Protein AF-A0A699YYR8-F1 (afdb_monomer_lite)

Organism: Haematococcus lacustris (NCBI:txid44745)

Sequence (114 aa):
HGYEVRDVCVSADNSKFASCGGDKQIKWAAQDDVLVTGGYDQSVKLWDCKSRSTEAMQVMKAFKDSVTCVVVRDHEIVASSVDGSIRRFDIRMGRVYTDDVHHAVTSVAVSHDG

Foldseek 3Di:
DVADWDEKDAFPVNPDIDIDHDFKYWDAAPPNQWIWMFFFVCWIFIDGNVDPDPDTPDIGNPGPGTWQEWDYDHQWIWIFAQCQWIWIQRNVVRDIDIDGRPGGDNYDDDDPVD

InterPro domains:
  IPR001680 WD40 repeat [PF00400] (26-48)
  IPR001680 WD40 repeat [PS50082] (26-57)
  IPR001680 WD40 repeat [SM00320] (13-48)
  IPR001680 WD40 repeat [SM00320] (53-90)
  IPR015943 WD40/YVTN repeat-like-containing domain superfamily [G3DSA:2.130.10.10] (1-114)
  IPR036322 WD40-repeat-containing domain superfamily [SSF50978] (1-113)
  IPR051980 WD repeat domain-containing protein MORG1 [PTHR22842] (29-114)

Structure (mmCIF, N/CA/C/O backbone):
data_AF-A0A699YYR8-F1
#
_entry.id   AF-A0A699YYR8-F1
#
loop_
_atom_site.group_PDB
_atom_site.id
_atom_site.type_symbol
_atom_site.label_atom_id
_atom_site.label_alt_id
_atom_site.label_comp_id
_atom_site.label_asym_id
_atom_site.label_entity_id
_atom_site.label_seq_id
_atom_site.pdbx_PDB_ins_code
_atom_site.Cartn_x
_atom_site.Cartn_y
_atom_site.Cartn_z
_atom_site.occupancy
_atom_site.B_iso_or_equiv
_atom_site.auth_seq_id
_atom_site.auth_comp_id
_atom_site.auth_asym_id
_atom_site.auth_atom_id
_atom_site.pdbx_PDB_model_num
ATOM 1 N N . HIS A 1 1 ? -4.950 18.249 6.391 1.00 57.22 1 HIS A N 1
ATOM 2 C CA . HIS A 1 1 ? -3.639 18.209 5.709 1.00 57.22 1 HIS A CA 1
ATOM 3 C C . HIS A 1 1 ? -3.110 19.625 5.533 1.00 57.22 1 HIS A C 1
ATOM 5 O O . HIS A 1 1 ? -3.923 20.517 5.333 1.00 57.22 1 HIS A O 1
ATOM 11 N N . GLY A 1 2 ? -1.790 19.826 5.635 1.00 75.62 2 GLY A N 1
ATOM 12 C CA . GLY A 1 2 ? -1.098 21.069 5.239 1.00 75.62 2 GLY A CA 1
ATOM 13 C C . GLY A 1 2 ? -0.480 21.007 3.830 1.00 75.62 2 GLY A C 1
ATOM 14 O O . GLY A 1 2 ? 0.204 21.937 3.424 1.00 75.62 2 GLY A O 1
ATOM 15 N N . TYR A 1 3 ? -0.717 19.903 3.113 1.00 79.50 3 TYR A N 1
ATOM 16 C CA . TYR A 1 3 ? -0.252 19.593 1.758 1.00 79.50 3 TYR A CA 1
ATOM 17 C C . TYR A 1 3 ? -1.401 18.959 0.955 1.00 79.50 3 TYR A C 1
ATOM 19 O O . TYR A 1 3 ? -2.475 18.698 1.505 1.00 79.50 3 TYR A O 1
ATOM 27 N N . GLU A 1 4 ? -1.168 18.691 -0.329 1.00 86.06 4 GLU A N 1
ATOM 28 C CA . GLU A 1 4 ? -2.136 18.066 -1.234 1.00 86.06 4 GLU A CA 1
ATOM 29 C C . GLU A 1 4 ? -2.548 16.662 -0.780 1.00 86.06 4 GLU A C 1
ATOM 31 O O . GLU A 1 4 ? -1.715 15.865 -0.343 1.00 86.06 4 GLU A O 1
ATOM 36 N N . VAL A 1 5 ? -3.838 16.359 -0.933 1.00 88.44 5 VAL A N 1
ATOM 37 C CA . VAL A 1 5 ? -4.409 15.026 -0.711 1.00 88.44 5 VAL A CA 1
ATOM 38 C C . VAL A 1 5 ? -4.296 14.234 -2.007 1.00 88.44 5 VAL A C 1
ATOM 40 O O . VAL A 1 5 ? -4.765 14.701 -3.043 1.00 88.44 5 VAL A O 1
ATOM 43 N N . ARG A 1 6 ? -3.675 13.053 -1.957 1.00 86.69 6 ARG A N 1
ATOM 44 C CA . ARG A 1 6 ? -3.443 12.217 -3.148 1.00 86.69 6 ARG A CA 1
ATOM 45 C C . ARG A 1 6 ? -4.287 10.952 -3.190 1.00 86.69 6 ARG A C 1
ATOM 47 O O . ARG A 1 6 ? -4.544 10.458 -4.281 1.00 86.69 6 ARG A O 1
ATOM 54 N N . ASP A 1 7 ? -4.758 10.465 -2.045 1.00 87.88 7 ASP A N 1
ATOM 55 C CA . ASP A 1 7 ? -5.662 9.317 -1.989 1.00 87.88 7 ASP A CA 1
ATOM 56 C C . ASP A 1 7 ? -6.627 9.443 -0.802 1.00 87.88 7 ASP A C 1
ATOM 58 O O . ASP A 1 7 ? -6.310 10.050 0.233 1.00 87.88 7 ASP A O 1
ATOM 62 N N . VAL A 1 8 ? -7.818 8.874 -0.971 1.00 91.19 8 VAL A N 1
ATOM 63 C CA . VAL A 1 8 ? -8.857 8.782 0.057 1.00 91.19 8 VAL A CA 1
ATOM 64 C C . VAL A 1 8 ? -9.456 7.381 0.009 1.00 91.19 8 VAL A C 1
ATOM 66 O O . VAL A 1 8 ? -9.708 6.841 -1.066 1.00 91.19 8 VAL A O 1
ATOM 69 N N . CYS A 1 9 ? -9.731 6.791 1.166 1.00 91.50 9 CYS A N 1
ATOM 70 C CA . CYS A 1 9 ? -10.455 5.530 1.251 1.00 91.50 9 CYS A CA 1
ATOM 71 C C . CYS A 1 9 ? -11.560 5.612 2.303 1.00 91.50 9 CYS A C 1
ATOM 73 O O . CYS A 1 9 ? -11.435 6.297 3.320 1.00 91.50 9 CYS A O 1
ATOM 75 N N . VAL A 1 10 ? -12.649 4.898 2.055 1.00 89.88 10 VAL A N 1
ATOM 76 C CA . VAL A 1 10 ? -13.789 4.773 2.966 1.00 89.88 10 VAL A CA 1
ATOM 77 C C . VAL A 1 10 ? -13.828 3.328 3.456 1.00 89.88 10 VAL A C 1
ATOM 79 O O . VAL A 1 10 ? -13.477 2.423 2.695 1.00 89.88 10 VAL A O 1
ATOM 82 N N . SER A 1 11 ? -14.159 3.125 4.730 1.00 89.44 11 SER A N 1
ATOM 83 C CA . SER A 1 11 ? -14.334 1.793 5.313 1.00 89.44 11 SER A CA 1
ATOM 84 C C . SER A 1 11 ? -15.494 1.060 4.640 1.00 89.44 11 SER A C 1
ATOM 86 O O . SER A 1 11 ? -16.402 1.693 4.097 1.00 89.44 11 SER A O 1
ATOM 88 N N . ALA A 1 12 ? -15.489 -0.273 4.668 1.00 84.81 12 ALA A N 1
ATOM 89 C CA . ALA A 1 12 ? -16.519 -1.062 3.992 1.00 84.81 12 ALA A CA 1
ATOM 90 C C . ALA A 1 12 ? -17.930 -0.803 4.558 1.00 84.81 12 ALA A C 1
ATOM 92 O O . ALA A 1 12 ? -18.918 -0.841 3.824 1.00 84.81 12 ALA A O 1
ATOM 93 N N . ASP A 1 13 ? -18.023 -0.488 5.851 1.00 86.19 13 ASP A N 1
ATOM 94 C CA . ASP A 1 13 ? -19.262 -0.110 6.540 1.00 86.19 13 ASP A CA 1
ATOM 95 C C . ASP A 1 13 ? -19.675 1.371 6.369 1.00 86.19 13 ASP A C 1
ATOM 97 O O . ASP A 1 13 ? -20.684 1.799 6.932 1.00 86.19 13 ASP A O 1
ATOM 101 N N . ASN A 1 14 ? -18.909 2.165 5.609 1.00 86.44 14 ASN A N 1
ATOM 102 C CA . ASN A 1 14 ? -19.071 3.614 5.431 1.00 86.44 14 ASN A CA 1
ATOM 103 C C . ASN A 1 14 ? -19.036 4.454 6.725 1.00 86.44 14 ASN A C 1
ATOM 105 O O . ASN A 1 14 ? -19.430 5.623 6.708 1.00 86.44 14 ASN A O 1
ATOM 109 N N . SER A 1 15 ? -18.569 3.906 7.851 1.00 88.94 15 SER A N 1
ATOM 110 C CA . SER A 1 15 ? -18.519 4.624 9.131 1.00 88.94 15 SER A CA 1
ATOM 111 C C . SER A 1 15 ? -17.273 5.502 9.290 1.00 88.94 15 SER A C 1
ATOM 113 O O . SER A 1 15 ? -17.272 6.436 10.098 1.00 88.94 15 SER A O 1
ATOM 115 N N . LYS A 1 16 ? -16.213 5.236 8.516 1.00 88.25 16 LYS A N 1
ATOM 116 C CA . LYS A 1 16 ? -14.922 5.927 8.592 1.00 88.25 16 LYS A CA 1
ATOM 117 C C . LYS A 1 16 ? -14.399 6.260 7.202 1.00 88.25 16 LYS A C 1
ATOM 119 O O . LYS A 1 16 ? -14.593 5.528 6.237 1.00 88.25 16 LYS A O 1
ATOM 124 N N . PHE A 1 17 ? -13.643 7.346 7.114 1.00 90.12 17 PHE A N 1
ATOM 125 C CA . PHE A 1 17 ? -12.823 7.644 5.948 1.00 90.12 17 PHE A CA 1
ATOM 126 C C . PHE A 1 17 ? -11.413 8.011 6.395 1.00 90.12 17 PHE A C 1
ATOM 128 O O . PHE A 1 17 ? -11.206 8.550 7.483 1.00 90.12 17 PHE A O 1
ATOM 135 N N . ALA A 1 18 ? -10.438 7.723 5.545 1.00 89.56 18 ALA A N 1
ATOM 136 C CA . ALA A 1 18 ? -9.056 8.107 5.736 1.00 89.56 18 ALA A CA 1
ATOM 137 C C . ALA A 1 18 ? -8.542 8.786 4.469 1.00 89.56 18 ALA A C 1
ATOM 139 O O . ALA A 1 18 ? -8.981 8.501 3.358 1.00 89.56 18 ALA A O 1
ATOM 140 N N . SER A 1 19 ? -7.621 9.725 4.643 1.00 89.81 19 SER A N 1
ATOM 141 C CA . SER A 1 19 ? -6.979 10.429 3.536 1.00 89.81 19 SER A CA 1
ATOM 142 C C . SER A 1 19 ? -5.495 10.556 3.817 1.00 89.81 19 SE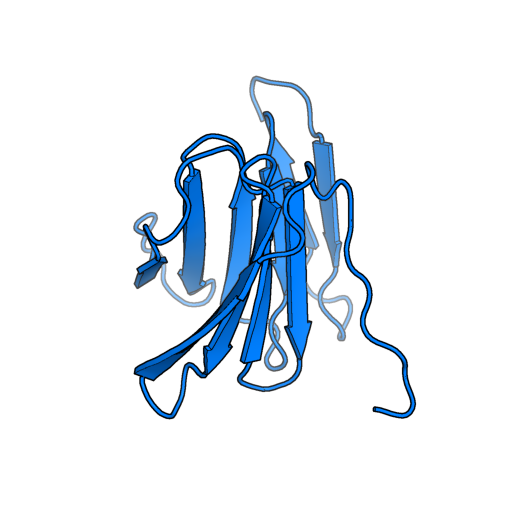R A C 1
ATOM 144 O O . SER A 1 19 ? -5.095 10.798 4.960 1.00 89.81 19 SER A O 1
ATOM 146 N N . CYS A 1 20 ? -4.676 10.419 2.781 1.00 86.38 20 CYS A N 1
ATOM 147 C CA . CYS A 1 20 ? -3.242 10.645 2.874 1.00 86.38 20 CYS A CA 1
ATOM 148 C C . CYS A 1 20 ? -2.797 11.765 1.932 1.00 86.38 20 CYS A C 1
ATOM 150 O O . CYS A 1 20 ? -3.329 11.944 0.834 1.00 86.38 20 CYS A O 1
ATOM 152 N N . GLY A 1 21 ? -1.829 12.548 2.410 1.00 82.56 21 GLY A N 1
ATOM 153 C CA . GLY A 1 21 ? -1.178 13.602 1.641 1.00 82.56 21 GLY A CA 1
ATOM 154 C C . GLY A 1 21 ? 0.257 13.247 1.262 1.00 82.56 21 GLY A C 1
ATOM 155 O O . GLY A 1 21 ? 0.839 12.308 1.816 1.00 82.56 21 GLY A O 1
ATOM 156 N N . GLY A 1 22 ? 0.818 14.013 0.325 1.00 77.50 22 GLY A N 1
ATOM 157 C CA . GLY A 1 22 ? 2.089 13.674 -0.326 1.00 77.50 22 GLY A CA 1
ATOM 158 C C . GLY A 1 22 ? 1.955 12.420 -1.193 1.00 77.50 22 GLY A C 1
ATOM 159 O O . GLY A 1 22 ? 0.856 12.071 -1.610 1.00 77.50 22 GLY A O 1
ATOM 160 N N . ASP A 1 23 ? 3.048 11.706 -1.437 1.00 68.38 23 ASP A N 1
ATOM 161 C CA . ASP A 1 23 ? 3.062 10.614 -2.416 1.00 68.38 23 ASP A CA 1
ATOM 162 C C . ASP A 1 23 ? 2.724 9.250 -1.801 1.00 68.38 23 ASP A C 1
ATOM 164 O O . ASP A 1 23 ? 3.545 8.326 -1.772 1.00 68.38 23 ASP A O 1
ATOM 168 N N . LYS A 1 24 ? 1.525 9.149 -1.224 1.00 78.50 24 LYS A N 1
ATOM 169 C CA . LYS A 1 24 ? 1.062 7.941 -0.536 1.00 78.50 24 LYS A CA 1
ATOM 170 C C . LYS A 1 24 ? -0.265 7.450 -1.099 1.00 78.50 24 LYS A C 1
ATOM 172 O O . LYS A 1 24 ? -1.133 8.257 -1.421 1.00 78.50 24 LYS A O 1
ATOM 177 N N . GLN A 1 25 ? -0.421 6.129 -1.150 1.00 87.12 25 GLN A N 1
ATOM 178 C CA . GLN A 1 25 ? -1.717 5.459 -1.250 1.00 87.12 25 GLN A CA 1
ATOM 179 C C . GLN A 1 25 ? -2.179 4.967 0.120 1.00 87.12 25 GLN A C 1
ATOM 181 O O . GLN A 1 25 ? -1.357 4.688 1.001 1.00 87.12 25 GLN A O 1
ATOM 186 N N . ILE A 1 26 ? -3.496 4.820 0.274 1.00 91.31 26 ILE A N 1
ATOM 187 C CA . ILE A 1 26 ? -4.139 4.361 1.504 1.00 91.31 26 ILE A CA 1
ATOM 188 C C . ILE A 1 26 ? -5.261 3.358 1.217 1.00 91.31 26 ILE A C 1
ATOM 190 O O . ILE A 1 26 ? -6.055 3.536 0.292 1.00 91.31 26 ILE A O 1
ATOM 194 N N . LYS A 1 27 ? -5.333 2.279 2.005 1.00 92.06 27 LYS A N 1
ATOM 195 C CA . LYS A 1 27 ? -6.384 1.251 1.921 1.00 92.06 27 LYS A CA 1
ATOM 196 C C . LYS A 1 27 ? -6.769 0.743 3.309 1.00 92.06 27 LYS A C 1
ATOM 198 O O . LYS A 1 27 ? -5.922 0.662 4.197 1.00 92.06 27 LYS A O 1
ATOM 203 N N . TRP A 1 28 ? -8.040 0.391 3.482 1.00 89.12 28 TRP A N 1
ATOM 204 C CA . TRP A 1 28 ? -8.528 -0.312 4.671 1.00 89.12 28 TRP A CA 1
ATOM 205 C C . TRP A 1 28 ? -8.275 -1.817 4.539 1.00 89.12 28 TRP A C 1
ATOM 207 O O . TRP A 1 28 ? -8.416 -2.378 3.454 1.00 89.12 28 TRP A O 1
ATOM 217 N N . ALA A 1 29 ? -7.892 -2.466 5.639 1.00 86.31 29 ALA A N 1
ATOM 218 C CA . ALA A 1 29 ? -7.879 -3.924 5.741 1.00 86.31 29 ALA A CA 1
ATOM 219 C C . ALA A 1 29 ? -9.260 -4.468 6.152 1.00 86.31 29 ALA A C 1
ATOM 221 O O . ALA A 1 29 ? -10.085 -3.715 6.664 1.00 86.31 29 ALA A O 1
ATOM 222 N N . ALA A 1 30 ? -9.483 -5.780 5.990 1.00 67.50 30 ALA A N 1
ATOM 223 C CA . ALA A 1 30 ? -10.782 -6.472 6.103 1.00 67.50 30 ALA A CA 1
ATOM 224 C C . ALA A 1 30 ? -11.461 -6.477 7.503 1.00 67.50 30 ALA A C 1
ATOM 226 O O . ALA A 1 30 ? -12.309 -7.318 7.786 1.00 67.50 30 ALA A O 1
ATOM 227 N N . GLN A 1 31 ? -11.108 -5.548 8.393 1.00 67.88 31 GLN A N 1
ATOM 228 C CA . GLN A 1 31 ? -11.787 -5.289 9.669 1.00 67.88 31 GLN A CA 1
ATOM 229 C C . GLN A 1 31 ? -11.997 -3.786 9.946 1.00 67.88 31 GLN A C 1
ATOM 231 O O . GLN A 1 31 ? -12.319 -3.434 11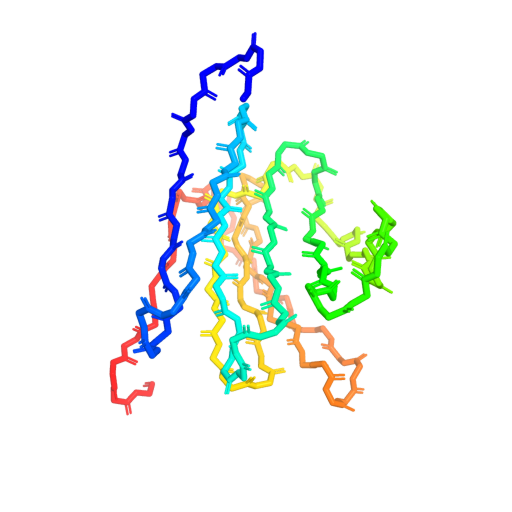.073 1.00 67.88 31 GLN A O 1
ATOM 236 N N . ASP A 1 32 ? -11.780 -2.892 8.968 1.00 70.81 32 ASP A N 1
ATOM 237 C CA . ASP A 1 32 ? -12.033 -1.433 9.060 1.00 70.81 32 ASP A CA 1
ATOM 238 C C . ASP A 1 32 ? -11.399 -0.711 10.277 1.00 70.81 32 ASP A C 1
ATOM 240 O O . ASP A 1 32 ? -11.775 0.398 10.675 1.00 70.81 32 ASP A O 1
ATOM 244 N N . ASP A 1 33 ? -10.391 -1.342 10.876 1.00 86.00 33 ASP A N 1
ATOM 245 C CA . ASP A 1 33 ? -9.650 -0.840 12.033 1.00 86.00 33 ASP A CA 1
ATOM 246 C C . ASP A 1 33 ? -8.154 -0.731 11.766 1.00 86.00 33 ASP A C 1
ATOM 248 O O . ASP A 1 33 ? -7.437 -0.108 12.544 1.00 86.00 33 ASP A O 1
ATOM 252 N N . VAL A 1 34 ? -7.685 -1.310 10.660 1.00 90.00 34 VAL A N 1
ATOM 253 C CA . VAL A 1 34 ? -6.293 -1.219 10.234 1.00 90.00 34 VAL A CA 1
ATOM 254 C C . VAL A 1 34 ? -6.230 -0.511 8.892 1.00 90.00 34 VAL A C 1
ATOM 256 O O . VAL A 1 34 ? -6.853 -0.940 7.918 1.00 90.00 34 VAL A O 1
ATOM 259 N N . LEU A 1 35 ? -5.441 0.557 8.845 1.00 92.12 35 LEU A N 1
ATOM 260 C CA . LEU A 1 35 ? -5.076 1.236 7.611 1.00 92.12 35 LEU A CA 1
ATOM 261 C C . LEU A 1 35 ? -3.729 0.732 7.127 1.00 92.12 35 LEU A C 1
ATOM 263 O O . LEU A 1 35 ? -2.794 0.566 7.909 1.00 92.12 35 LEU A O 1
ATOM 267 N N . VAL A 1 36 ? -3.615 0.556 5.820 1.00 94.06 36 VAL A N 1
ATOM 268 C CA . VAL A 1 36 ? -2.361 0.253 5.146 1.00 94.06 36 VAL A CA 1
ATOM 269 C C . VAL A 1 36 ? -2.007 1.425 4.249 1.00 94.06 36 VAL A C 1
ATOM 271 O O . VAL A 1 36 ? -2.834 1.895 3.469 1.00 94.06 36 VAL A O 1
ATOM 274 N N . THR A 1 37 ? -0.770 1.900 4.358 1.00 94.00 37 THR A N 1
ATOM 275 C CA . THR A 1 37 ? -0.240 2.961 3.496 1.00 94.00 37 THR A CA 1
ATOM 276 C C . THR A 1 37 ? 1.051 2.520 2.834 1.00 94.00 37 THR A C 1
ATOM 278 O O . THR A 1 37 ? 1.881 1.907 3.502 1.00 94.00 37 THR A O 1
ATOM 281 N N . GLY A 1 38 ? 1.267 2.914 1.585 1.00 94.06 38 GLY A N 1
ATOM 282 C CA . GLY A 1 38 ? 2.553 2.792 0.892 1.00 94.06 38 GLY A CA 1
ATOM 283 C C . GLY A 1 38 ? 2.901 4.095 0.184 1.00 94.06 38 GLY A C 1
ATOM 284 O O . GLY A 1 38 ? 1.995 4.850 -0.169 1.00 94.06 38 GLY A O 1
ATOM 285 N N . GLY A 1 39 ? 4.191 4.384 0.019 1.00 92.12 39 GLY A N 1
ATOM 286 C CA . GLY A 1 39 ? 4.630 5.552 -0.742 1.00 92.12 39 GLY A CA 1
ATOM 287 C C . GLY A 1 39 ? 6.145 5.674 -0.901 1.00 92.12 39 GLY A C 1
ATOM 288 O O . GLY A 1 39 ? 6.884 4.692 -0.822 1.00 92.12 39 GLY A O 1
ATOM 289 N N . TYR A 1 40 ? 6.606 6.916 -1.071 1.00 92.69 40 TYR A N 1
ATOM 290 C CA . TYR A 1 40 ? 8.003 7.266 -1.385 1.00 92.69 40 TYR A CA 1
ATOM 291 C C . TYR A 1 40 ? 9.027 6.938 -0.295 1.00 92.69 40 TYR A C 1
ATOM 293 O O . TYR A 1 40 ? 10.222 6.889 -0.571 1.00 92.69 40 TYR A O 1
ATOM 301 N N . ASP A 1 41 ? 8.588 6.672 0.938 1.00 92.31 41 ASP A N 1
ATOM 302 C CA . ASP A 1 41 ? 9.480 6.223 2.015 1.00 92.31 41 ASP A CA 1
ATOM 303 C C . ASP A 1 41 ? 9.887 4.740 1.888 1.00 92.31 41 ASP A C 1
ATOM 305 O O . ASP A 1 41 ? 10.442 4.174 2.832 1.00 92.31 41 ASP A O 1
ATOM 309 N N . GLN A 1 42 ? 9.625 4.131 0.719 1.00 94.88 42 GLN A N 1
ATOM 310 C CA . GLN A 1 42 ? 10.019 2.768 0.329 1.00 94.88 42 GLN A CA 1
ATOM 311 C C . GLN A 1 42 ? 9.452 1.702 1.274 1.00 94.88 42 GLN A C 1
ATOM 313 O O . GLN A 1 42 ? 9.983 0.597 1.424 1.00 94.88 42 GLN A O 1
ATOM 318 N N . SER A 1 43 ? 8.371 2.050 1.970 1.00 93.44 43 SER A N 1
ATOM 319 C CA . SER A 1 43 ? 7.815 1.228 3.025 1.00 93.44 43 SER A CA 1
ATOM 320 C C . SER A 1 43 ? 6.310 1.114 2.913 1.00 93.44 43 SER A C 1
ATOM 322 O O . SER A 1 43 ? 5.614 2.031 2.476 1.00 93.44 43 SER A O 1
ATOM 324 N N . VAL A 1 44 ? 5.814 -0.033 3.360 1.00 94.94 44 VAL A N 1
ATOM 325 C CA . VAL A 1 44 ? 4.394 -0.232 3.620 1.00 94.94 44 VAL A CA 1
ATOM 326 C C . VAL A 1 44 ? 4.193 -0.214 5.127 1.00 94.94 44 VAL A C 1
ATOM 328 O O . VAL A 1 44 ? 4.907 -0.896 5.865 1.00 94.94 44 VAL A O 1
ATOM 331 N N . LYS A 1 45 ? 3.246 0.591 5.597 1.00 93.12 45 LYS A N 1
ATOM 332 C CA . LYS A 1 45 ? 2.971 0.795 7.022 1.00 93.12 45 LYS A CA 1
ATOM 333 C C . LYS A 1 45 ? 1.549 0.391 7.349 1.00 93.12 45 LYS A C 1
ATOM 335 O O . LYS A 1 45 ? 0.640 0.705 6.582 1.00 93.12 45 LYS A O 1
ATOM 340 N N . LEU A 1 46 ? 1.385 -0.274 8.485 1.00 92.88 46 LEU A N 1
ATOM 341 C CA . LEU A 1 46 ? 0.092 -0.615 9.061 1.00 92.88 46 LEU A CA 1
ATOM 342 C C . LEU A 1 46 ? -0.162 0.285 10.264 1.00 92.88 46 LEU A C 1
ATOM 344 O O . LEU A 1 46 ? 0.717 0.468 11.110 1.00 92.88 46 LEU A O 1
ATOM 348 N N . TRP A 1 47 ? -1.377 0.803 10.354 1.00 91.94 47 TRP A N 1
ATOM 349 C CA . TRP A 1 47 ? -1.808 1.719 11.399 1.00 91.94 47 TRP A CA 1
ATOM 350 C C . TRP A 1 47 ? -3.044 1.148 12.071 1.00 91.94 47 TRP A C 1
ATOM 352 O O . TRP A 1 47 ? -4.019 0.844 11.389 1.00 91.94 47 TRP A O 1
ATOM 362 N N . ASP A 1 48 ? -3.004 1.016 13.391 1.00 90.62 48 ASP A N 1
ATOM 363 C CA . ASP A 1 48 ? -4.178 0.660 14.182 1.00 90.62 48 ASP A CA 1
ATOM 364 C C . ASP A 1 48 ? -4.991 1.928 14.474 1.00 90.62 48 ASP A C 1
ATOM 366 O O . ASP A 1 48 ? -4.542 2.811 15.203 1.00 90.62 48 ASP A O 1
ATOM 370 N N . CYS A 1 49 ? -6.190 2.016 13.903 1.00 87.50 49 CYS A N 1
ATOM 371 C CA . CYS A 1 49 ? -7.098 3.150 14.057 1.00 87.50 49 CYS A CA 1
ATOM 372 C C . CYS A 1 49 ? -7.953 3.089 15.326 1.00 87.50 49 CYS A C 1
ATOM 374 O O . CYS A 1 49 ? -8.639 4.063 15.639 1.00 87.50 49 CYS A O 1
ATOM 376 N N . LYS A 1 50 ? -7.949 1.966 16.052 1.00 87.00 50 LYS A N 1
ATOM 377 C CA . LYS A 1 50 ? -8.533 1.884 17.399 1.00 87.00 50 LYS A CA 1
ATOM 378 C C . LYS A 1 50 ? -7.572 2.433 18.444 1.00 87.00 50 LYS A C 1
ATOM 380 O O . LYS A 1 50 ? -8.007 2.956 19.473 1.00 87.00 50 LYS A O 1
ATOM 385 N N . SER A 1 51 ? -6.273 2.330 18.181 1.00 85.12 51 SER A N 1
ATOM 386 C CA . SER A 1 51 ? -5.250 2.926 19.023 1.00 85.12 51 SER A CA 1
ATOM 387 C C . SER A 1 51 ? -5.246 4.449 18.892 1.00 85.12 51 SER A C 1
ATOM 389 O O . SER A 1 51 ? -5.457 5.015 17.825 1.00 85.12 51 SER A O 1
ATOM 391 N N . ARG A 1 52 ? -4.955 5.138 20.000 1.00 81.62 52 ARG A N 1
ATOM 392 C CA . ARG A 1 52 ? -4.648 6.581 19.985 1.00 81.62 52 ARG A CA 1
ATOM 393 C C . ARG A 1 52 ? -3.194 6.863 19.595 1.00 81.62 52 ARG A C 1
ATOM 395 O O . ARG A 1 52 ? -2.776 8.018 19.613 1.00 81.62 52 ARG A O 1
ATOM 402 N N . SER A 1 53 ? -2.419 5.819 19.305 1.00 87.88 53 SER A N 1
ATOM 403 C CA . SER A 1 53 ? -1.032 5.941 18.878 1.00 87.88 53 SER A CA 1
ATOM 404 C C . SER A 1 53 ? -0.945 6.533 17.477 1.00 87.88 53 SER A C 1
ATOM 406 O O . SER A 1 53 ? -1.668 6.133 16.569 1.00 87.88 53 SER A O 1
ATOM 408 N N . THR A 1 54 ? -0.007 7.453 17.292 1.00 85.31 54 THR A N 1
ATOM 409 C CA . THR A 1 54 ? 0.387 7.964 15.975 1.00 85.31 54 THR A CA 1
ATOM 410 C C . THR A 1 54 ? 1.532 7.167 15.361 1.00 85.31 54 THR A C 1
ATOM 412 O O . THR A 1 54 ? 1.986 7.501 14.273 1.00 85.31 54 THR A O 1
ATOM 415 N N . GLU A 1 55 ? 2.029 6.146 16.058 1.00 90.06 55 GLU A N 1
ATOM 416 C CA . GLU A 1 55 ? 3.080 5.267 15.559 1.00 90.06 55 GLU A CA 1
ATOM 417 C C . GLU A 1 55 ? 2.484 4.151 14.705 1.00 90.06 55 GLU A C 1
ATOM 419 O O . GLU A 1 55 ? 1.449 3.568 15.039 1.00 90.06 55 GLU A O 1
ATOM 424 N N . ALA A 1 56 ? 3.168 3.824 13.610 1.00 90.81 56 ALA A N 1
ATOM 425 C CA . ALA A 1 56 ? 2.805 2.673 12.800 1.00 90.81 56 ALA A CA 1
ATOM 426 C C . ALA A 1 56 ? 2.989 1.393 13.627 1.00 90.81 56 ALA A C 1
ATOM 428 O O . ALA A 1 56 ? 4.064 1.146 14.172 1.00 90.81 56 ALA A O 1
ATOM 429 N N . MET A 1 57 ? 1.952 0.557 13.676 1.00 91.06 57 MET A N 1
ATOM 430 C CA . MET A 1 57 ? 1.991 -0.737 14.362 1.00 91.06 57 MET A CA 1
ATOM 431 C C . MET A 1 57 ? 3.018 -1.671 13.712 1.00 91.06 57 MET A C 1
ATOM 433 O O . MET A 1 57 ? 3.677 -2.454 14.393 1.00 91.06 57 MET A O 1
ATOM 437 N N . GLN A 1 58 ? 3.167 -1.576 12.389 1.00 90.44 58 GLN A N 1
ATOM 438 C CA . GLN A 1 58 ? 4.148 -2.342 11.633 1.00 90.44 58 GLN A CA 1
ATOM 439 C C . GLN A 1 58 ? 4.685 -1.521 10.460 1.00 90.44 58 GLN A C 1
ATOM 441 O O . GLN A 1 58 ? 3.932 -0.826 9.779 1.00 90.44 58 GLN A O 1
ATOM 446 N N . VAL A 1 59 ? 5.993 -1.626 10.207 1.00 93.19 59 VAL A N 1
ATOM 447 C CA . VAL A 1 59 ? 6.679 -0.961 9.090 1.00 93.19 59 VAL A CA 1
ATOM 448 C C . VAL A 1 59 ? 7.462 -2.000 8.294 1.00 93.19 59 VAL A C 1
ATOM 450 O O . VAL A 1 59 ? 8.401 -2.611 8.798 1.00 93.19 59 VAL A O 1
ATOM 453 N N . MET A 1 60 ? 7.090 -2.182 7.032 1.00 93.50 60 MET A N 1
ATOM 454 C CA . MET A 1 60 ? 7.669 -3.162 6.118 1.00 93.50 60 MET A CA 1
ATOM 455 C C . MET A 1 60 ? 8.595 -2.444 5.133 1.00 93.50 60 MET A C 1
ATOM 457 O O . MET A 1 60 ? 8.147 -1.903 4.123 1.00 93.50 60 MET A O 1
ATOM 461 N N . LYS A 1 61 ? 9.896 -2.414 5.446 1.00 93.19 61 LYS A N 1
ATOM 462 C CA . LYS A 1 61 ? 10.952 -1.776 4.633 1.00 93.19 61 LYS A CA 1
ATOM 463 C C . LYS A 1 61 ? 11.609 -2.781 3.694 1.00 93.19 61 LYS A C 1
ATOM 465 O O . LYS A 1 61 ? 12.773 -3.136 3.856 1.00 93.19 61 LYS A O 1
ATOM 470 N N . ALA A 1 62 ? 10.813 -3.318 2.781 1.00 89.62 62 ALA A N 1
ATOM 471 C CA . ALA A 1 62 ? 11.267 -4.367 1.878 1.00 89.62 62 ALA A CA 1
ATOM 472 C C . ALA A 1 62 ? 11.699 -3.814 0.508 1.00 89.62 62 ALA A C 1
ATOM 474 O O . ALA A 1 62 ? 12.550 -4.415 -0.144 1.00 89.62 62 ALA A O 1
ATOM 475 N N . PHE A 1 63 ? 11.130 -2.686 0.083 1.00 95.00 63 PHE A N 1
ATOM 476 C CA . PHE A 1 63 ? 11.326 -2.100 -1.243 1.00 95.00 63 PHE A CA 1
ATOM 477 C C . PHE A 1 63 ? 12.615 -1.279 -1.326 1.00 95.00 63 PHE A C 1
ATOM 479 O O . PHE A 1 63 ? 13.118 -0.789 -0.317 1.00 95.00 63 PHE A O 1
ATOM 486 N N . LYS A 1 64 ? 13.159 -1.165 -2.540 1.00 95.69 64 LYS A N 1
ATOM 487 C CA . LYS A 1 64 ? 14.370 -0.392 -2.858 1.00 95.69 64 LYS A CA 1
ATOM 488 C C . LYS A 1 64 ? 14.055 0.961 -3.501 1.00 95.69 64 LYS A C 1
ATOM 490 O O . LYS A 1 64 ? 14.965 1.761 -3.697 1.00 95.69 64 LYS A O 1
ATOM 495 N N . ASP A 1 65 ? 12.789 1.197 -3.827 1.00 95.62 65 ASP A N 1
ATOM 496 C CA . ASP A 1 65 ? 12.278 2.437 -4.403 1.00 95.62 65 ASP A CA 1
ATOM 497 C C . ASP A 1 65 ? 10.811 2.652 -3.969 1.00 95.62 65 ASP A C 1
ATOM 499 O O . ASP A 1 65 ? 10.279 1.902 -3.143 1.00 95.62 65 ASP A O 1
ATOM 503 N N . SER A 1 66 ? 10.184 3.718 -4.462 1.00 94.88 66 SER A N 1
ATOM 504 C CA . SER A 1 66 ? 8.844 4.161 -4.090 1.00 94.88 66 SER A CA 1
ATOM 505 C C . SER A 1 66 ? 7.789 3.078 -4.303 1.00 94.88 66 SER A C 1
ATOM 507 O O . SER A 1 66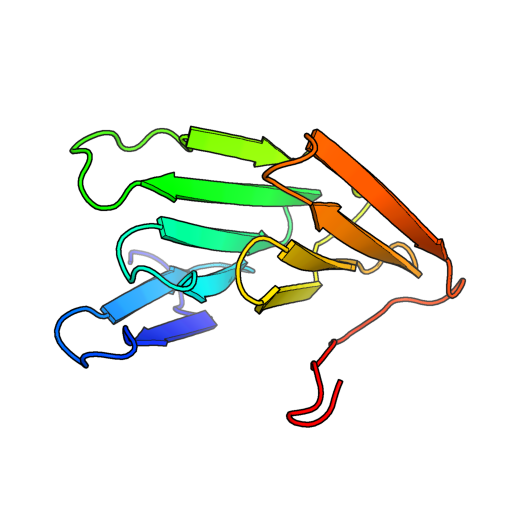 ? 7.685 2.492 -5.383 1.00 94.88 66 SER A O 1
ATOM 509 N N . VAL A 1 67 ? 6.965 2.859 -3.275 1.00 96.12 67 VAL A N 1
ATOM 510 C CA . VAL A 1 67 ? 5.792 1.987 -3.363 1.00 96.12 67 VAL A CA 1
ATOM 511 C C . VAL A 1 67 ? 4.703 2.723 -4.134 1.00 96.12 67 VAL A C 1
ATOM 513 O 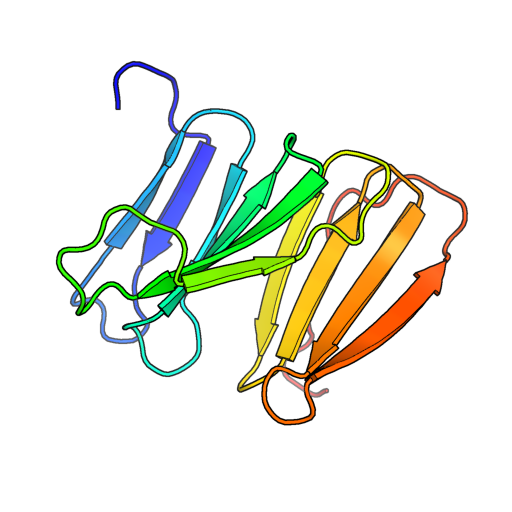O . VAL A 1 67 ? 4.187 3.743 -3.679 1.00 96.12 67 VAL A O 1
ATOM 516 N N . THR A 1 68 ? 4.351 2.197 -5.299 1.00 94.06 68 THR A N 1
ATOM 517 C CA . THR A 1 68 ? 3.427 2.830 -6.247 1.00 94.06 68 THR A CA 1
ATOM 518 C C . THR A 1 68 ? 1.975 2.478 -5.982 1.00 94.06 68 THR A C 1
ATOM 520 O O . THR A 1 68 ? 1.085 3.295 -6.213 1.00 94.06 68 THR A O 1
ATOM 523 N N . CYS A 1 69 ? 1.721 1.271 -5.481 1.00 93.81 69 CYS A N 1
ATOM 524 C CA . CYS A 1 69 ? 0.378 0.810 -5.189 1.00 93.81 69 CYS A CA 1
ATOM 525 C C . CYS A 1 69 ? 0.374 -0.192 -4.040 1.00 93.81 69 CYS A C 1
ATOM 527 O O . CYS A 1 69 ? 1.326 -0.954 -3.855 1.00 93.81 69 CYS A O 1
ATOM 529 N N . VAL A 1 70 ? -0.712 -0.176 -3.268 1.00 94.94 70 VAL A N 1
ATOM 530 C CA . VAL A 1 70 ? -0.982 -1.150 -2.214 1.00 94.94 70 VAL A CA 1
ATOM 531 C C . VAL A 1 70 ? -2.407 -1.666 -2.359 1.00 94.94 70 VAL A C 1
ATOM 533 O O . VAL A 1 70 ? -3.348 -0.888 -2.511 1.00 94.94 70 VAL A O 1
ATOM 536 N N . VAL A 1 71 ? -2.563 -2.980 -2.256 1.00 93.38 71 VAL A N 1
ATOM 537 C CA . VAL A 1 71 ? -3.843 -3.684 -2.225 1.00 93.38 71 VAL A CA 1
ATOM 538 C C . VAL A 1 71 ? -3.871 -4.578 -0.995 1.00 93.38 71 VAL A C 1
ATOM 540 O O . VAL A 1 71 ? -2.870 -5.201 -0.641 1.00 93.38 71 VAL A O 1
ATOM 543 N N . VAL A 1 72 ? -5.021 -4.638 -0.332 1.00 91.81 72 VAL A N 1
ATOM 544 C CA . VAL A 1 72 ? -5.232 -5.492 0.837 1.00 91.81 72 VAL A CA 1
ATOM 545 C C . VAL A 1 72 ? -6.288 -6.534 0.494 1.00 91.81 72 VAL A C 1
ATOM 547 O O . VAL A 1 72 ? -7.339 -6.188 -0.041 1.00 91.81 72 VAL A O 1
ATOM 550 N N . ARG A 1 73 ? -6.006 -7.800 0.806 1.00 87.94 73 ARG A N 1
ATOM 551 C CA . ARG A 1 73 ? -6.932 -8.927 0.657 1.00 87.94 73 ARG A CA 1
ATOM 552 C C . ARG A 1 73 ? -6.847 -9.798 1.898 1.00 87.94 73 ARG A C 1
ATOM 554 O O . ARG A 1 73 ? -5.831 -10.447 2.112 1.00 87.94 73 ARG A O 1
ATOM 561 N N . ASP A 1 74 ? -7.907 -9.826 2.698 1.00 86.25 74 ASP A N 1
ATOM 562 C CA . ASP A 1 74 ? -7.993 -10.588 3.949 1.00 86.25 74 ASP A CA 1
ATOM 563 C C . ASP A 1 74 ? -6.813 -10.336 4.905 1.00 86.25 74 ASP A C 1
ATOM 565 O O . ASP A 1 74 ? -6.819 -9.392 5.697 1.00 86.25 74 ASP A O 1
ATOM 569 N N . HIS A 1 75 ? -5.793 -11.193 4.835 1.00 86.81 75 HIS A N 1
ATOM 570 C CA . HIS A 1 75 ? -4.593 -11.185 5.674 1.00 86.81 75 HIS A CA 1
ATOM 571 C C . HIS A 1 75 ? -3.314 -10.960 4.864 1.00 86.81 75 HIS A C 1
ATOM 573 O O . HIS A 1 75 ? -2.203 -11.118 5.368 1.00 86.81 75 HIS A O 1
ATOM 579 N N . GLU A 1 76 ? -3.470 -10.611 3.597 1.00 91.19 76 GLU A N 1
ATOM 580 C CA . GLU A 1 76 ? -2.383 -10.377 2.676 1.00 91.19 76 GLU A CA 1
ATOM 581 C C . GLU A 1 76 ? -2.371 -8.922 2.241 1.00 91.19 76 GLU A C 1
ATOM 583 O O . GLU A 1 76 ? -3.403 -8.308 1.959 1.00 91.19 76 GLU A O 1
ATOM 588 N N . ILE A 1 77 ? -1.167 -8.375 2.165 1.00 94.06 77 ILE A N 1
ATOM 589 C CA . ILE A 1 77 ? -0.925 -7.061 1.592 1.00 94.06 77 ILE A CA 1
ATOM 590 C C . ILE A 1 77 ? -0.070 -7.277 0.358 1.00 94.06 77 ILE A C 1
ATOM 592 O O . ILE A 1 77 ? 1.020 -7.836 0.452 1.00 94.06 77 ILE A O 1
ATOM 596 N N . VAL A 1 78 ? -0.556 -6.839 -0.793 1.00 95.50 78 VAL A N 1
ATOM 597 C CA . VAL A 1 78 ? 0.209 -6.817 -2.036 1.00 95.50 78 VAL A CA 1
ATOM 598 C C . VAL A 1 78 ? 0.630 -5.382 -2.286 1.00 95.50 78 VAL A C 1
ATOM 600 O O . VAL A 1 78 ? -0.197 -4.475 -2.245 1.00 95.50 78 VAL A O 1
ATOM 603 N N . ALA A 1 79 ? 1.913 -5.161 -2.525 1.00 95.94 79 ALA A N 1
ATOM 604 C CA . ALA A 1 79 ? 2.435 -3.842 -2.830 1.00 95.94 79 ALA A CA 1
ATOM 605 C C . ALA A 1 79 ? 3.427 -3.907 -3.987 1.00 95.94 79 ALA A C 1
ATOM 607 O O . ALA A 1 79 ? 4.230 -4.836 -4.082 1.00 95.94 79 ALA A O 1
ATOM 608 N N . SER A 1 80 ? 3.351 -2.914 -4.864 1.00 96.19 80 SER A N 1
ATOM 609 C CA . SER A 1 80 ? 4.209 -2.776 -6.036 1.00 96.19 80 SER A CA 1
ATOM 610 C C . SER A 1 80 ? 5.119 -1.566 -5.910 1.00 96.19 80 SER A C 1
ATOM 612 O O . SER A 1 80 ? 4.794 -0.616 -5.197 1.00 96.19 80 SER A O 1
ATOM 614 N N . SER A 1 81 ? 6.245 -1.583 -6.615 1.00 96.50 81 SER A N 1
ATOM 615 C CA . SER A 1 81 ? 7.254 -0.531 -6.520 1.00 96.50 81 SER A CA 1
ATOM 616 C C . SER A 1 81 ? 7.847 -0.146 -7.873 1.00 96.50 81 SER A C 1
ATOM 618 O O . SER A 1 81 ? 7.833 -0.915 -8.840 1.00 96.50 81 SER A O 1
ATOM 620 N N . VAL A 1 82 ? 8.402 1.066 -7.922 1.00 96.31 82 VAL A N 1
ATOM 621 C CA . VAL A 1 82 ? 9.214 1.561 -9.044 1.00 96.31 82 VAL A CA 1
ATOM 622 C C . VAL A 1 82 ? 10.459 0.693 -9.261 1.00 96.31 82 VAL A C 1
ATOM 624 O O . VAL A 1 82 ? 10.940 0.595 -10.386 1.00 96.31 82 VAL A O 1
ATOM 627 N N . ASP A 1 83 ? 10.930 -0.014 -8.227 1.00 96.00 83 ASP A N 1
ATOM 628 C CA . ASP A 1 83 ? 12.077 -0.931 -8.323 1.00 96.00 83 ASP A CA 1
ATOM 629 C C . ASP A 1 83 ? 11.815 -2.188 -9.171 1.00 96.00 83 ASP A C 1
ATOM 631 O O . ASP A 1 83 ? 12.730 -2.979 -9.386 1.00 96.00 83 ASP A O 1
ATOM 635 N N . GLY A 1 84 ? 10.581 -2.374 -9.647 1.00 96.00 84 GLY A N 1
ATOM 636 C CA . GLY A 1 84 ? 10.170 -3.526 -10.439 1.00 96.00 84 GLY A CA 1
ATOM 637 C C . GLY A 1 84 ? 9.793 -4.755 -9.623 1.00 96.00 84 GLY A C 1
ATOM 638 O O . GLY A 1 84 ? 9.522 -5.802 -10.202 1.00 96.00 84 GLY A O 1
ATOM 639 N N . SER A 1 85 ? 9.720 -4.640 -8.296 1.00 96.50 85 SER A N 1
ATOM 640 C CA . SER A 1 85 ? 9.241 -5.705 -7.425 1.00 96.50 85 SER A CA 1
ATOM 641 C C . SER A 1 85 ? 7.760 -5.560 -7.082 1.00 96.50 85 SER A C 1
ATOM 643 O O . SER A 1 85 ? 7.240 -4.474 -6.801 1.00 96.50 85 SER A O 1
ATOM 645 N N . ILE A 1 86 ? 7.087 -6.704 -7.056 1.00 96.75 86 ILE A N 1
ATOM 646 C CA . ILE A 1 86 ? 5.782 -6.903 -6.441 1.00 96.75 86 ILE A CA 1
ATOM 647 C C . ILE A 1 86 ? 6.018 -7.775 -5.216 1.00 96.75 86 ILE A C 1
ATOM 649 O O . ILE A 1 86 ? 6.648 -8.830 -5.291 1.00 96.75 86 ILE A O 1
ATOM 653 N N . ARG A 1 87 ? 5.545 -7.329 -4.056 1.00 96.06 87 ARG A N 1
ATOM 654 C CA . ARG A 1 87 ? 5.705 -8.066 -2.804 1.00 96.06 87 ARG A CA 1
ATOM 655 C C . ARG A 1 87 ? 4.361 -8.357 -2.190 1.00 96.06 87 ARG A C 1
ATOM 657 O O . ARG A 1 87 ? 3.536 -7.459 -2.039 1.00 96.06 87 ARG A O 1
ATOM 664 N N . ARG A 1 88 ? 4.184 -9.610 -1.790 1.00 95.31 88 ARG A N 1
ATOM 665 C CA . ARG A 1 88 ? 3.033 -10.069 -1.019 1.00 95.31 88 ARG A CA 1
ATOM 666 C C . ARG A 1 88 ? 3.480 -10.387 0.398 1.00 95.31 88 ARG A C 1
ATOM 668 O O . ARG A 1 88 ? 4.344 -11.237 0.610 1.00 95.31 88 ARG A O 1
ATOM 675 N N . PHE A 1 89 ? 2.887 -9.691 1.353 1.00 94.00 89 PHE A N 1
ATOM 676 C CA . PHE A 1 89 ? 3.105 -9.861 2.779 1.00 94.00 89 PHE A CA 1
ATOM 677 C C . PHE A 1 89 ? 1.946 -10.669 3.348 1.00 94.00 89 PHE A C 1
ATOM 679 O O . PHE A 1 89 ? 0.818 -10.182 3.371 1.00 94.00 89 PHE A O 1
ATOM 686 N N . ASP A 1 90 ? 2.223 -11.883 3.812 1.00 91.31 90 ASP A N 1
ATOM 687 C CA . ASP A 1 90 ? 1.282 -12.652 4.623 1.00 91.31 90 ASP A CA 1
ATOM 688 C C . ASP A 1 90 ? 1.489 -12.259 6.088 1.00 91.31 90 ASP A C 1
ATOM 690 O O . ASP A 1 90 ? 2.503 -12.610 6.706 1.00 91.31 90 ASP A O 1
ATOM 694 N N . ILE A 1 91 ? 0.539 -11.504 6.645 1.00 86.12 91 ILE A N 1
ATOM 695 C CA . ILE A 1 91 ? 0.656 -10.960 8.005 1.00 86.12 91 ILE A CA 1
ATOM 696 C C . ILE A 1 91 ? 0.502 -12.039 9.082 1.00 86.12 91 ILE A C 1
ATOM 698 O O . ILE A 1 91 ? 1.007 -11.869 10.188 1.00 86.12 91 ILE A O 1
ATOM 702 N N . ARG A 1 92 ? -0.183 -13.149 8.780 1.00 86.19 92 ARG A N 1
ATOM 703 C CA . ARG A 1 92 ? -0.413 -14.241 9.738 1.00 86.19 92 ARG A CA 1
ATOM 704 C C . ARG A 1 92 ? 0.808 -15.134 9.847 1.00 86.19 92 ARG A C 1
ATOM 706 O O . ARG A 1 92 ? 1.174 -15.544 10.943 1.00 86.19 92 ARG A O 1
ATOM 713 N N . MET A 1 93 ? 1.424 -15.441 8.708 1.00 88.81 93 MET A N 1
ATOM 714 C CA . MET A 1 93 ? 2.617 -16.282 8.651 1.00 88.81 93 MET A CA 1
ATOM 715 C C . MET A 1 93 ? 3.912 -15.490 8.852 1.00 88.81 93 MET A C 1
ATOM 717 O O . MET A 1 93 ? 4.968 -16.099 9.026 1.00 88.81 93 MET A O 1
ATOM 721 N N . GLY A 1 94 ? 3.858 -14.155 8.785 1.00 86.69 94 GLY A N 1
ATOM 722 C CA . GLY A 1 94 ? 5.044 -13.299 8.819 1.00 86.69 94 GLY A CA 1
ATOM 723 C C . GLY A 1 94 ? 5.968 -13.542 7.624 1.00 86.69 94 GLY A C 1
ATOM 724 O O . GLY A 1 94 ? 7.187 -13.430 7.748 1.00 86.69 94 GLY A O 1
ATOM 725 N N . ARG A 1 95 ? 5.402 -13.938 6.478 1.00 91.94 95 ARG A N 1
ATOM 726 C CA . ARG A 1 95 ? 6.157 -14.297 5.272 1.00 91.94 95 ARG A CA 1
ATOM 727 C C . ARG A 1 95 ? 6.055 -13.207 4.224 1.00 91.94 95 ARG A C 1
ATOM 729 O O . ARG A 1 95 ? 5.028 -12.548 4.084 1.00 91.94 95 ARG A O 1
ATOM 736 N N . VAL A 1 96 ? 7.133 -13.059 3.464 1.00 94.19 96 VAL A N 1
ATOM 737 C CA . VAL A 1 96 ? 7.201 -12.140 2.332 1.00 94.19 96 VAL A CA 1
ATOM 738 C C . VAL A 1 96 ? 7.531 -12.940 1.087 1.00 94.19 96 VAL A C 1
ATOM 740 O O . VAL A 1 96 ? 8.551 -13.625 1.034 1.00 94.19 96 VAL A O 1
ATOM 743 N N . TYR A 1 97 ? 6.667 -12.825 0.092 1.00 95.06 97 TYR A N 1
ATOM 744 C CA . TYR A 1 97 ? 6.897 -13.306 -1.261 1.00 95.06 97 TYR A CA 1
ATOM 745 C C . TYR A 1 97 ? 7.300 -12.109 -2.114 1.00 95.06 97 TYR A C 1
ATOM 747 O O . TYR A 1 97 ? 6.779 -11.010 -1.922 1.00 95.06 97 TYR A O 1
ATOM 755 N N . THR A 1 98 ? 8.275 -12.290 -2.996 1.00 96.00 98 THR A N 1
ATOM 756 C CA . THR A 1 98 ? 8.768 -11.232 -3.881 1.00 96.00 98 THR A CA 1
ATOM 757 C C . THR A 1 98 ? 8.827 -11.777 -5.292 1.00 96.00 98 THR A C 1
ATOM 759 O O . THR A 1 98 ? 9.515 -12.767 -5.530 1.00 96.00 98 THR A O 1
ATOM 762 N N . ASP A 1 99 ? 8.136 -11.091 -6.189 1.00 95.94 99 ASP A N 1
ATOM 763 C CA . ASP A 1 99 ? 8.165 -11.313 -7.623 1.00 95.94 99 ASP A CA 1
ATOM 764 C C . ASP A 1 99 ? 8.833 -10.097 -8.268 1.00 95.94 99 ASP A C 1
ATOM 766 O O . ASP A 1 99 ? 8.543 -8.955 -7.908 1.00 95.94 99 ASP A O 1
ATOM 770 N N . ASP A 1 100 ? 9.758 -10.333 -9.191 1.00 95.81 100 ASP A N 1
ATOM 771 C CA . ASP A 1 100 ? 10.484 -9.279 -9.898 1.00 95.81 100 ASP A CA 1
ATOM 772 C C . ASP A 1 100 ? 10.028 -9.275 -11.356 1.00 95.81 100 ASP A C 1
ATOM 774 O O . ASP A 1 100 ? 10.129 -10.287 -12.050 1.00 95.81 100 ASP A O 1
ATOM 778 N N . VAL A 1 101 ? 9.478 -8.148 -11.800 1.00 94.88 101 VAL A N 1
ATOM 779 C CA . VAL A 1 101 ? 9.021 -7.947 -13.180 1.00 94.88 101 VAL A CA 1
ATOM 780 C C . VAL A 1 101 ? 9.988 -7.073 -13.986 1.00 94.88 101 VAL A C 1
ATOM 782 O O . VAL A 1 101 ? 9.683 -6.711 -15.120 1.00 94.88 101 VAL A O 1
ATOM 785 N N . HIS A 1 102 ? 11.155 -6.739 -13.416 1.00 92.06 102 HIS A N 1
ATOM 786 C CA . HIS A 1 102 ? 12.285 -6.026 -14.032 1.00 92.06 102 HIS A CA 1
ATOM 787 C C . HIS A 1 102 ? 12.010 -4.606 -14.558 1.00 92.06 102 HIS A C 1
ATOM 789 O O . HIS A 1 102 ? 12.917 -3.938 -15.060 1.00 92.06 102 HIS A O 1
ATOM 795 N N . HIS A 1 103 ? 10.782 -4.115 -14.424 1.00 94.75 103 HIS A N 1
ATOM 796 C CA . HIS A 1 103 ? 10.348 -2.806 -14.892 1.00 94.75 103 HIS A CA 1
ATOM 797 C C . HIS A 1 103 ? 9.473 -2.134 -13.847 1.00 94.75 103 HIS A C 1
ATOM 799 O O . HIS A 1 103 ? 8.723 -2.807 -13.146 1.00 94.75 103 HIS A O 1
ATOM 805 N N . ALA A 1 104 ? 9.535 -0.804 -13.782 1.00 95.88 104 ALA A N 1
ATOM 806 C CA . ALA A 1 104 ? 8.754 -0.022 -12.835 1.00 95.88 104 ALA A CA 1
ATOM 807 C C . ALA A 1 104 ? 7.264 -0.381 -12.903 1.00 95.88 104 ALA A C 1
ATOM 809 O O . ALA A 1 104 ? 6.626 -0.266 -13.953 1.00 95.88 104 ALA A O 1
ATOM 810 N N . VAL A 1 105 ? 6.709 -0.794 -11.764 1.00 95.00 105 VAL A N 1
ATOM 811 C CA . VAL A 1 105 ? 5.301 -1.167 -11.664 1.00 95.00 105 VAL A CA 1
ATOM 812 C C . VAL A 1 105 ? 4.515 0.055 -11.239 1.00 95.00 105 VAL A C 1
ATOM 814 O O . VAL A 1 105 ? 4.788 0.635 -10.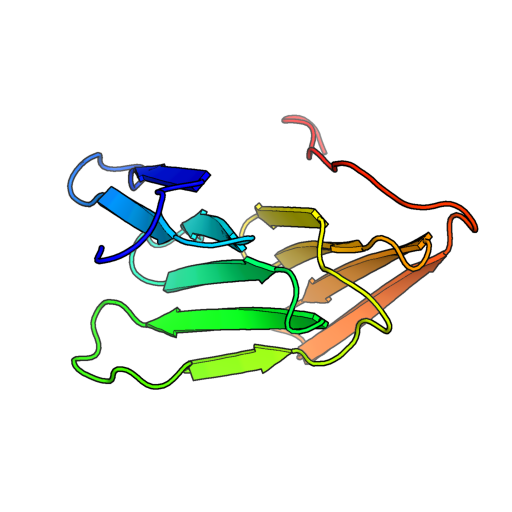194 1.00 95.00 105 VAL A O 1
ATOM 817 N N . THR A 1 106 ? 3.532 0.461 -12.034 1.00 91.94 106 THR A N 1
ATOM 818 C CA . THR A 1 106 ? 2.756 1.684 -11.778 1.00 91.94 106 THR A CA 1
ATOM 819 C C . THR A 1 106 ? 1.504 1.437 -10.945 1.00 91.94 106 THR A C 1
ATOM 821 O O . THR A 1 106 ? 1.070 2.329 -10.224 1.00 91.94 106 THR A O 1
ATOM 824 N N . SER A 1 107 ? 0.913 0.246 -11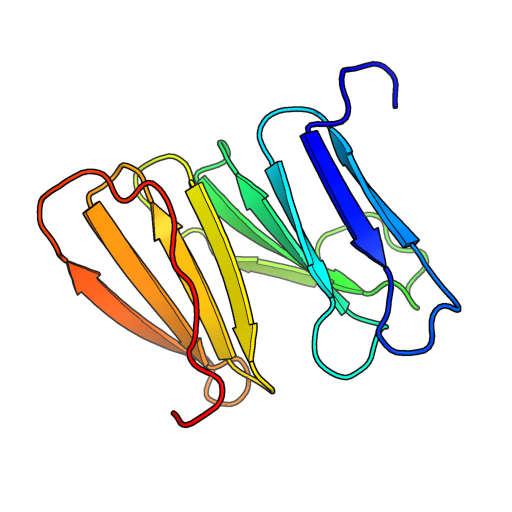.042 1.00 91.12 107 SER A N 1
ATOM 825 C CA . SER A 1 107 ? -0.284 -0.134 -10.298 1.00 91.12 107 SER A CA 1
ATOM 826 C C . SER A 1 107 ? -0.458 -1.649 -10.292 1.00 91.12 107 SER A C 1
ATOM 828 O O . SER A 1 107 ? -0.014 -2.335 -11.214 1.00 91.12 107 SER A O 1
ATOM 830 N N . VAL A 1 108 ? -1.146 -2.156 -9.274 1.00 91.31 108 VAL A N 1
ATOM 831 C CA . VAL A 1 108 ? -1.610 -3.541 -9.188 1.00 91.31 108 VAL A CA 1
ATOM 832 C C . VAL A 1 108 ? -3.074 -3.549 -8.759 1.00 91.31 108 VAL A C 1
ATOM 834 O O . VAL A 1 108 ? -3.512 -2.707 -7.980 1.00 91.31 108 VAL A O 1
ATOM 837 N N . ALA A 1 109 ? -3.840 -4.509 -9.263 1.00 90.50 109 ALA A N 1
ATOM 838 C CA . ALA A 1 109 ? -5.214 -4.751 -8.850 1.00 90.50 109 ALA A CA 1
ATOM 839 C C . ALA A 1 109 ? -5.419 -6.257 -8.692 1.00 90.50 109 ALA A C 1
ATOM 841 O O . ALA A 1 109 ? -4.842 -7.045 -9.439 1.00 90.50 109 ALA A O 1
ATOM 842 N N . VAL A 1 110 ? -6.226 -6.646 -7.710 1.00 84.31 110 VAL A N 1
ATOM 843 C CA . VAL A 1 110 ? -6.586 -8.047 -7.475 1.00 84.31 110 VAL A CA 1
ATOM 844 C C . VAL A 1 110 ? -7.954 -8.292 -8.103 1.00 84.31 110 VAL A C 1
ATOM 846 O O . VAL A 1 110 ? -8.854 -7.459 -7.964 1.00 84.31 110 VAL A O 1
ATOM 849 N N . SER A 1 111 ? -8.100 -9.396 -8.835 1.00 84.31 111 SER A N 1
ATOM 850 C CA . SER A 1 111 ? -9.380 -9.776 -9.424 1.00 84.31 111 SER A CA 1
ATOM 851 C C . SER A 1 111 ? -10.349 -10.275 -8.346 1.00 84.31 111 SER A C 1
ATOM 853 O O . SER A 1 111 ? -9.952 -10.682 -7.255 1.00 84.31 111 SER A O 1
ATOM 855 N N . HIS A 1 112 ? -11.648 -10.211 -8.639 1.00 70.44 112 HIS A N 1
ATOM 856 C CA . HIS A 1 112 ? -12.687 -10.648 -7.700 1.00 70.44 112 HIS A CA 1
ATOM 857 C C . HIS A 1 112 ? -12.805 -12.181 -7.616 1.00 70.44 112 HIS A C 1
ATOM 859 O O . HIS A 1 112 ? -13.482 -12.686 -6.725 1.00 70.44 112 HIS A O 1
ATOM 865 N N . ASP A 1 113 ? -12.182 -12.906 -8.547 1.00 72.44 113 ASP A N 1
ATOM 866 C CA . ASP A 1 113 ? -12.275 -14.358 -8.715 1.00 72.44 113 ASP A CA 1
ATOM 867 C C . ASP A 1 113 ? -11.025 -15.138 -8.274 1.00 72.44 113 ASP A C 1
ATOM 869 O O . ASP A 1 113 ? -11.122 -16.355 -8.108 1.00 72.44 113 ASP A O 1
ATOM 873 N N . GLY A 1 114 ? -9.906 -14.460 -7.990 1.00 50.25 114 GLY A N 1
ATOM 874 C CA . GLY A 1 114 ? -8.690 -15.075 -7.440 1.00 50.25 114 GLY A CA 1
ATOM 875 C C . GLY A 1 114 ? -7.454 -14.894 -8.300 1.00 50.25 114 GLY A C 1
ATOM 876 O O . GLY A 1 114 ? -7.458 -15.383 -9.449 1.00 50.25 114 GLY A O 1
#

Radius of gyration: 13.62 Å; chains: 1; bounding box: 34×37×35 Å

Secondary structure (DSSP, 8-state):
--S-EEEEEE-TTSS-EEEEESSEEEEE-TTSSEEEEEETTS-EEEEESSS---S-SEEE---SS-EEEEEEETTEEEEEETTSEEEEEETTTTEEEEEE-SS--------S--

pLDDT: mean 89.02, std 7.99, range [50.25, 96.75]